Protein AF-T1BJZ2-F1 (afdb_monomer_lite)

Organism: NCBI:txid410659

Radius of gyration: 17.21 Å; chains: 1; bounding box: 63×29×32 Å

pLDDT: mean 75.19, std 16.88, range [28.36, 93.81]

Secondary structure (DSSP, 8-state):
-------EEEETTEEEE--TTT--SHHHHHHHHHH--TT-PPPTTTHHHHHHHHHHHTTGGGS-HHHHHHHHHHHHHHH---HHHHHHHHHHHHHHS------PPPTTPPP-----

Structure (mmCIF, N/CA/C/O backbone):
data_AF-T1BJZ2-F1
#
_entry.id   AF-T1BJZ2-F1
#
loop_
_atom_site.group_PDB
_atom_site.id
_atom_site.type_symbol
_atom_site.label_atom_id
_atom_site.label_alt_id
_atom_site.label_comp_id
_atom_site.label_asym_id
_atom_site.label_entity_id
_atom_site.label_seq_id
_atom_site.pdbx_PDB_ins_code
_atom_site.Cartn_x
_atom_site.Cartn_y
_atom_site.Cartn_z
_atom_site.occupancy
_atom_site.B_iso_or_equiv
_atom_site.auth_seq_id
_atom_site.auth_comp_id
_atom_site.auth_asym_id
_atom_site.auth_atom_id
_atom_site.pdbx_PDB_model_num
ATOM 1 N N . MET A 1 1 ? 3.537 8.239 -20.718 1.00 28.36 1 MET A N 1
ATOM 2 C CA . MET A 1 1 ? 3.201 7.006 -21.461 1.00 28.36 1 MET A CA 1
ATOM 3 C C . MET A 1 1 ? 2.140 6.267 -20.669 1.00 28.36 1 MET A C 1
ATOM 5 O O . MET A 1 1 ? 2.395 5.902 -19.531 1.00 28.36 1 MET A O 1
ATOM 9 N N . SER A 1 2 ? 0.929 6.187 -21.218 1.00 32.25 2 SER A N 1
ATOM 10 C CA . SER A 1 2 ? -0.238 5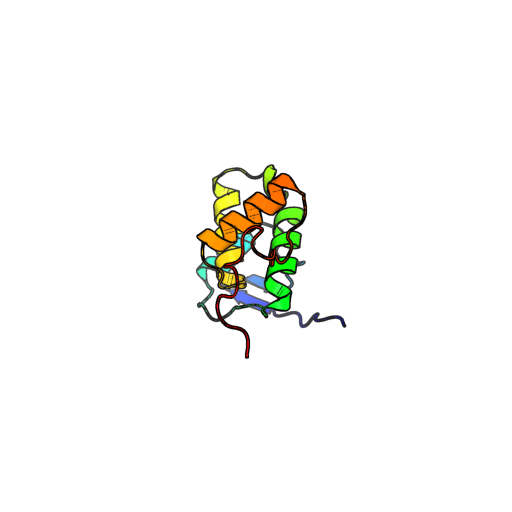.583 -20.569 1.00 32.25 2 SER A CA 1
ATOM 11 C C . SER A 1 2 ? -0.181 4.067 -20.759 1.00 32.25 2 SER A C 1
ATOM 13 O O . SER A 1 2 ? -0.269 3.599 -21.890 1.00 32.25 2 SER A O 1
ATOM 15 N N . LEU A 1 3 ? 0.005 3.304 -19.682 1.00 38.56 3 LEU A N 1
ATOM 16 C CA . LEU A 1 3 ? -0.078 1.840 -19.693 1.00 38.56 3 LEU A CA 1
ATOM 17 C C . LEU A 1 3 ? -1.486 1.412 -19.249 1.00 38.56 3 LEU A C 1
ATOM 19 O O . LEU A 1 3 ? -1.647 0.771 -18.218 1.00 38.56 3 LEU A O 1
ATOM 23 N N . ASN A 1 4 ? -2.516 1.780 -20.015 1.00 37.94 4 ASN A N 1
ATOM 24 C CA . ASN A 1 4 ? -3.872 1.253 -19.825 1.00 37.94 4 ASN A CA 1
ATOM 25 C C . ASN A 1 4 ? -4.107 0.097 -20.803 1.00 37.94 4 ASN A C 1
ATOM 27 O O . ASN A 1 4 ? -4.822 0.227 -21.792 1.00 37.94 4 ASN A O 1
ATOM 31 N N . GLY A 1 5 ? -3.463 -1.037 -20.534 1.00 40.00 5 GLY A N 1
ATOM 32 C CA . GLY A 1 5 ? -3.924 -2.323 -21.043 1.00 40.00 5 GLY A CA 1
ATOM 33 C C . GLY A 1 5 ? -4.917 -2.887 -20.038 1.00 40.00 5 GLY A C 1
ATOM 34 O O . GLY A 1 5 ? -4.496 -3.521 -19.073 1.00 40.00 5 GLY A O 1
ATOM 35 N N . SER A 1 6 ? -6.209 -2.614 -20.223 1.00 46.97 6 SER A N 1
ATOM 36 C CA . SER A 1 6 ? -7.267 -3.137 -19.356 1.00 46.97 6 SER A CA 1
ATOM 37 C C . SER A 1 6 ? -7.273 -4.664 -19.425 1.00 46.97 6 SER A C 1
ATOM 39 O O . SER A 1 6 ? -7.714 -5.252 -20.410 1.00 46.97 6 SER A O 1
ATOM 41 N N . LYS A 1 7 ? -6.737 -5.319 -18.394 1.00 53.66 7 LYS A N 1
ATOM 42 C CA . LYS A 1 7 ? -6.818 -6.774 -18.232 1.00 53.66 7 LYS A CA 1
ATOM 43 C C . LYS A 1 7 ? -8.157 -7.096 -17.575 1.00 53.66 7 LYS A C 1
ATOM 45 O O . LYS A 1 7 ? -8.476 -6.517 -16.546 1.00 53.66 7 LYS A O 1
ATOM 50 N N . SER A 1 8 ? -8.958 -7.983 -18.145 1.00 49.16 8 SER A N 1
ATOM 51 C CA . SER A 1 8 ? -10.222 -8.442 -17.560 1.00 49.16 8 SER A CA 1
ATOM 52 C C . SER A 1 8 ? -10.149 -9.942 -17.278 1.00 49.16 8 SER A C 1
ATOM 54 O O . SER A 1 8 ? -9.606 -10.700 -18.078 1.00 49.16 8 SER A O 1
ATOM 56 N N . PHE A 1 9 ? -10.674 -10.365 -16.128 1.00 55.12 9 PHE A N 1
ATOM 57 C CA . PHE A 1 9 ? -10.772 -11.767 -15.718 1.00 55.12 9 PHE A CA 1
ATOM 58 C C . PHE A 1 9 ? -12.223 -12.127 -15.433 1.00 55.12 9 PHE A C 1
ATOM 60 O O . PHE A 1 9 ? -12.991 -11.295 -14.953 1.00 55.12 9 PHE A O 1
ATOM 67 N N . ILE A 1 10 ? -12.588 -13.370 -15.727 1.00 52.72 10 ILE A N 1
ATOM 68 C CA . ILE A 1 10 ? -13.921 -13.921 -15.486 1.00 52.72 10 ILE A CA 1
ATOM 69 C C . ILE A 1 10 ? -13.775 -14.989 -14.397 1.00 52.72 10 ILE A C 1
ATOM 71 O O . ILE A 1 10 ? -13.033 -15.949 -14.591 1.00 52.72 10 ILE A O 1
ATOM 75 N N . MET A 1 11 ? -14.453 -14.813 -13.262 1.00 51.44 11 MET A N 1
ATOM 76 C CA . MET A 1 11 ? -14.515 -15.778 -12.153 1.00 51.44 11 MET A CA 1
ATOM 77 C C . MET A 1 11 ? -15.985 -15.997 -11.779 1.00 51.44 11 MET A C 1
ATOM 79 O O . MET A 1 11 ? -16.675 -15.018 -11.514 1.00 51.44 11 MET A O 1
ATOM 83 N N . ASP A 1 12 ? -16.477 -17.242 -11.809 1.00 52.84 12 ASP A N 1
ATOM 84 C CA . ASP A 1 12 ? -17.857 -17.627 -11.435 1.00 52.84 12 ASP A CA 1
ATOM 85 C C . ASP A 1 12 ? -18.969 -16.707 -11.995 1.00 52.84 12 ASP A C 1
ATOM 87 O O . ASP A 1 12 ? -19.931 -16.354 -11.317 1.00 52.84 12 ASP A O 1
ATOM 91 N N . GLY A 1 13 ? -18.833 -16.282 -13.258 1.00 55.44 13 GLY A N 1
ATOM 92 C CA . GLY A 1 13 ? -19.801 -15.405 -13.935 1.00 55.44 13 GLY A CA 1
ATOM 93 C C . GLY A 1 13 ? -19.645 -13.903 -13.650 1.00 55.44 13 GLY A C 1
ATOM 94 O O . GLY A 1 13 ? -20.362 -13.099 -14.245 1.00 55.44 13 GLY A O 1
ATOM 95 N N . MET A 1 14 ? -18.686 -13.498 -12.811 1.00 51.56 14 MET A N 1
ATOM 96 C CA . MET A 1 14 ? -18.356 -12.099 -12.527 1.00 51.56 14 MET A CA 1
ATOM 97 C C . MET A 1 14 ? -17.115 -11.640 -13.308 1.00 51.56 14 MET A C 1
ATOM 99 O O . MET A 1 14 ? -16.053 -12.261 -13.259 1.00 51.56 14 MET A O 1
ATOM 103 N N . VAL A 1 15 ? -17.242 -10.518 -14.028 1.00 57.09 15 VAL A N 1
ATOM 104 C CA . VAL A 1 15 ? -16.142 -9.901 -14.790 1.00 57.09 15 VAL A CA 1
ATOM 105 C C . VAL A 1 15 ? -15.398 -8.896 -13.908 1.00 57.09 15 VAL A C 1
ATOM 107 O O . VAL A 1 15 ? -15.895 -7.802 -13.628 1.00 57.09 15 VAL A O 1
ATOM 110 N N . ILE A 1 16 ? -14.180 -9.241 -13.498 1.00 56.25 16 ILE A N 1
ATOM 111 C CA . ILE A 1 16 ? -13.278 -8.369 -12.747 1.00 56.25 16 ILE A CA 1
ATOM 112 C C . ILE A 1 16 ? -12.321 -7.699 -13.734 1.00 56.25 16 ILE A C 1
ATOM 114 O O . ILE A 1 16 ? -11.454 -8.335 -14.328 1.00 56.25 16 ILE A O 1
ATOM 118 N N . ASN A 1 17 ? -12.457 -6.385 -13.906 1.00 54.22 17 ASN A N 1
ATOM 119 C CA . ASN A 1 17 ? -11.490 -5.595 -14.664 1.00 54.22 17 ASN A CA 1
ATOM 120 C C . ASN A 1 17 ? -10.301 -5.253 -13.751 1.00 54.22 17 ASN A C 1
ATOM 122 O O . ASN A 1 17 ? -10.447 -4.463 -12.821 1.00 54.22 17 ASN A O 1
ATOM 126 N N . MET A 1 18 ? -9.129 -5.813 -14.047 1.00 58.66 18 MET A N 1
ATOM 127 C CA . MET A 1 18 ? -7.804 -5.522 -13.474 1.00 58.66 18 MET A CA 1
ATOM 128 C C . MET A 1 18 ? -7.261 -4.167 -13.967 1.00 58.66 18 MET A C 1
ATOM 130 O O . MET A 1 18 ? -6.071 -3.993 -14.217 1.00 58.66 18 MET A O 1
ATOM 134 N N . ASP A 1 19 ? -8.139 -3.174 -14.082 1.00 56.62 19 ASP A N 1
ATOM 135 C CA . ASP A 1 19 ? -7.719 -1.799 -13.887 1.00 56.62 19 ASP A CA 1
ATOM 136 C C . ASP A 1 19 ? -7.706 -1.604 -12.370 1.00 56.62 19 ASP A C 1
ATOM 138 O O . ASP A 1 19 ? -8.748 -1.706 -11.719 1.00 56.62 19 ASP A O 1
ATOM 142 N N . ASP A 1 20 ? -6.562 -1.266 -11.776 1.00 51.34 20 ASP A N 1
ATOM 143 C CA . ASP A 1 20 ? -6.506 -0.906 -10.349 1.00 51.34 20 ASP A CA 1
ATOM 144 C C . ASP A 1 20 ? -7.388 0.324 -10.026 1.00 51.34 20 ASP A C 1
ATOM 146 O O . ASP A 1 20 ? -7.657 0.632 -8.870 1.00 51.34 20 ASP A O 1
ATOM 150 N N . ALA A 1 21 ? -7.907 1.001 -11.061 1.00 48.25 21 ALA A N 1
ATOM 151 C CA . ALA A 1 21 ? -8.946 2.027 -11.012 1.00 48.25 21 ALA A CA 1
ATOM 152 C C . ALA A 1 21 ? -10.389 1.481 -10.870 1.00 48.25 21 ALA A C 1
ATOM 154 O O . ALA A 1 21 ? -11.311 2.253 -10.592 1.00 48.25 21 ALA A O 1
ATOM 155 N N . ARG A 1 22 ? -10.637 0.169 -11.009 1.00 50.91 22 ARG A N 1
ATOM 156 C CA . ARG A 1 22 ? -11.986 -0.440 -11.017 1.00 50.91 22 ARG A CA 1
ATOM 157 C C . ARG A 1 22 ? -12.273 -1.440 -9.893 1.00 50.91 22 ARG A C 1
ATOM 159 O O . ARG A 1 22 ? -13.451 -1.617 -9.601 1.00 50.91 22 ARG A O 1
ATOM 166 N N . LEU A 1 23 ? -11.264 -1.968 -9.188 1.00 62.47 23 LEU A N 1
ATOM 167 C CA . LEU A 1 23 ? -11.465 -2.672 -7.907 1.00 62.47 23 LEU A CA 1
ATOM 168 C C . LEU A 1 23 ? -11.950 -1.668 -6.848 1.00 62.47 23 LEU A C 1
ATOM 170 O O . LEU A 1 23 ? -11.158 -0.932 -6.267 1.00 62.47 23 LEU A O 1
ATOM 174 N N . LYS A 1 24 ? -13.268 -1.537 -6.687 1.00 64.12 24 LYS A N 1
ATOM 175 C CA . LYS A 1 24 ? -13.906 -0.479 -5.882 1.00 64.12 24 LYS A CA 1
ATOM 176 C C . LYS A 1 24 ? -14.192 -0.914 -4.450 1.00 64.12 24 LYS A C 1
ATOM 178 O O . LYS A 1 24 ? -14.364 -0.051 -3.593 1.00 64.12 24 LYS A O 1
ATOM 183 N N . THR A 1 25 ? -14.266 -2.216 -4.186 1.00 73.06 25 THR A N 1
ATOM 184 C CA . THR A 1 25 ? -14.721 -2.742 -2.895 1.00 73.06 25 THR A CA 1
ATOM 185 C C . THR A 1 25 ? -13.789 -3.826 -2.365 1.00 73.06 25 THR A C 1
ATOM 187 O O . THR A 1 25 ? -13.125 -4.529 -3.125 1.00 73.06 25 THR A O 1
ATOM 190 N N . LEU A 1 26 ? -13.745 -3.968 -1.037 1.00 77.00 26 LEU A N 1
ATOM 191 C CA . LEU A 1 26 ? -12.973 -5.025 -0.378 1.00 77.00 26 LEU A CA 1
ATOM 192 C C . LEU A 1 26 ? -13.437 -6.421 -0.818 1.00 77.00 26 LEU A C 1
ATOM 194 O O . LEU A 1 26 ? -12.604 -7.294 -1.013 1.00 77.00 26 LEU A O 1
ATOM 198 N N . THR A 1 27 ? -14.738 -6.603 -1.049 1.00 77.62 27 THR A N 1
ATOM 199 C CA . THR A 1 27 ? -15.323 -7.863 -1.531 1.00 77.62 27 THR A CA 1
ATOM 200 C C . THR A 1 27 ? -14.752 -8.282 -2.886 1.00 77.62 27 THR A C 1
ATOM 202 O O . THR A 1 27 ? -14.327 -9.420 -3.036 1.00 77.62 27 THR A O 1
ATOM 205 N N . GLN A 1 28 ? -14.630 -7.345 -3.836 1.00 74.94 28 GLN A N 1
ATOM 206 C CA . GLN A 1 28 ? -14.029 -7.624 -5.149 1.00 74.94 28 GLN A CA 1
ATOM 207 C C . GLN A 1 28 ? -12.560 -8.044 -5.033 1.00 74.94 28 GLN A C 1
ATOM 209 O O . GLN A 1 28 ? -12.087 -8.887 -5.791 1.00 74.94 28 GLN A O 1
ATOM 214 N N . ILE A 1 29 ? -11.830 -7.460 -4.078 1.00 76.88 29 ILE A N 1
ATOM 215 C CA . ILE A 1 29 ? -10.443 -7.838 -3.801 1.00 76.88 29 ILE A CA 1
ATOM 216 C C . ILE A 1 29 ? -10.371 -9.245 -3.198 1.00 76.88 29 ILE A C 1
ATOM 218 O O . ILE A 1 29 ? -9.495 -10.023 -3.567 1.00 76.88 29 ILE A O 1
ATOM 222 N N . GLU A 1 30 ? -11.268 -9.585 -2.274 1.00 79.38 30 GLU A N 1
ATOM 223 C CA . GLU A 1 30 ? -11.315 -10.918 -1.667 1.00 79.38 30 GLU A CA 1
ATOM 224 C C . GLU A 1 30 ? -11.649 -12.010 -2.688 1.00 79.38 30 GLU A C 1
ATOM 226 O O . GLU A 1 30 ? -11.015 -13.061 -2.675 1.00 79.38 30 GLU A O 1
ATOM 231 N N . GLU A 1 31 ? -12.611 -11.766 -3.577 1.00 75.31 31 GLU A N 1
ATOM 232 C CA . GLU A 1 31 ? -12.976 -12.686 -4.662 1.00 75.31 31 GLU A CA 1
ATOM 233 C C . GLU A 1 31 ? -11.825 -12.868 -5.647 1.00 75.31 31 GLU A C 1
ATOM 235 O O . GLU A 1 31 ? -11.452 -14.000 -5.950 1.00 75.31 31 GLU A O 1
ATOM 240 N N . PHE A 1 32 ? -11.178 -11.769 -6.047 1.00 72.75 32 PHE A N 1
ATOM 241 C CA . PHE A 1 32 ? -9.962 -11.826 -6.852 1.00 72.75 32 PHE A CA 1
ATOM 242 C C . PHE A 1 32 ? -8.893 -12.698 -6.181 1.00 72.75 32 PHE A C 1
ATOM 244 O O . PHE A 1 32 ? -8.380 -13.632 -6.792 1.00 72.75 32 PHE A O 1
ATOM 251 N N . LEU A 1 33 ? -8.595 -12.464 -4.901 1.00 75.12 33 LEU A N 1
ATOM 252 C CA . LEU A 1 33 ? -7.590 -13.234 -4.162 1.00 75.12 33 LEU A CA 1
ATOM 253 C C . LEU A 1 33 ? -7.914 -14.732 -4.045 1.00 75.12 33 LEU A C 1
ATOM 255 O O . LEU A 1 33 ? -6.993 -15.517 -3.841 1.00 75.12 33 LEU A O 1
ATOM 259 N N . LYS A 1 34 ? -9.185 -15.141 -4.156 1.00 74.88 34 LYS A N 1
ATOM 260 C CA . LYS A 1 34 ? -9.578 -16.559 -4.118 1.00 74.88 34 LYS A CA 1
ATOM 261 C C . LYS A 1 34 ? -9.294 -17.296 -5.425 1.00 74.88 34 LYS A C 1
ATOM 263 O O . LYS A 1 34 ? -9.020 -18.488 -5.372 1.00 74.88 34 LYS A O 1
ATOM 268 N N . GLY A 1 35 ? -9.368 -16.615 -6.568 1.00 66.06 35 GLY A N 1
ATOM 269 C CA . GLY A 1 35 ? -9.186 -17.243 -7.882 1.00 66.06 35 GLY A CA 1
ATOM 270 C C . GLY A 1 35 ? -7.831 -16.977 -8.547 1.00 66.06 35 GLY A C 1
ATOM 271 O O . GLY A 1 35 ? -7.640 -17.351 -9.701 1.00 66.06 35 GLY A O 1
ATOM 272 N N . THR A 1 36 ? -6.908 -16.289 -7.873 1.00 61.94 36 THR A N 1
ATOM 273 C CA . THR A 1 36 ? -5.662 -15.803 -8.483 1.00 61.94 36 THR A CA 1
ATOM 274 C C . THR A 1 36 ? -4.478 -16.716 -8.159 1.00 61.94 36 THR A C 1
ATOM 276 O O . THR A 1 36 ? -4.083 -16.826 -7.001 1.00 61.94 36 THR A O 1
ATOM 279 N N . ASP A 1 37 ? -3.886 -17.317 -9.195 1.00 55.38 37 ASP A N 1
ATOM 280 C CA . ASP A 1 37 ? -2.585 -18.001 -9.145 1.00 55.38 37 ASP A CA 1
ATOM 281 C C . ASP A 1 37 ? -1.430 -16.970 -9.185 1.00 55.38 37 ASP A C 1
ATOM 283 O O . ASP A 1 37 ? -1.600 -15.870 -9.711 1.00 55.38 37 ASP A O 1
ATOM 287 N N . GLU A 1 38 ? -0.254 -17.279 -8.631 1.00 55.41 38 GLU A N 1
ATOM 288 C CA . GLU A 1 38 ? 0.834 -16.333 -8.269 1.00 55.41 38 GLU A CA 1
ATOM 289 C C . GLU A 1 38 ? 1.480 -15.518 -9.429 1.00 55.41 38 GLU A C 1
ATOM 291 O O . GLU A 1 38 ? 2.463 -14.792 -9.226 1.00 55.41 38 GLU A O 1
ATOM 296 N N . LEU A 1 39 ? 0.948 -15.598 -10.654 1.00 56.12 39 LEU A N 1
ATOM 297 C CA . LEU A 1 39 ? 1.501 -15.002 -11.877 1.00 56.12 39 LEU A CA 1
ATOM 298 C C . LEU A 1 39 ? 1.254 -13.491 -12.059 1.00 56.12 39 LEU A C 1
ATOM 300 O O . LEU A 1 39 ? 1.835 -12.882 -12.962 1.00 56.12 39 LEU A O 1
ATOM 304 N N . PHE A 1 40 ? 0.443 -12.838 -11.226 1.00 62.81 40 PHE A N 1
ATOM 305 C CA . PHE A 1 40 ? 0.063 -11.431 -11.430 1.00 62.81 40 PHE A CA 1
ATOM 306 C C . PHE A 1 40 ? 0.996 -10.459 -10.714 1.00 62.81 40 PHE A C 1
ATOM 308 O O . PHE A 1 40 ? 0.603 -9.771 -9.780 1.00 62.81 40 PHE A O 1
ATOM 315 N N . ARG A 1 41 ? 2.250 -10.375 -11.167 1.00 77.75 41 ARG A N 1
ATOM 316 C CA . ARG A 1 41 ? 3.217 -9.405 -10.631 1.00 77.75 41 ARG A CA 1
ATOM 317 C C . ARG A 1 41 ? 3.321 -8.181 -11.531 1.00 77.75 41 ARG A C 1
ATOM 319 O O . ARG A 1 41 ? 3.666 -8.292 -12.706 1.00 77.75 41 ARG A O 1
ATOM 326 N N . VAL A 1 42 ? 3.073 -6.999 -10.972 1.00 81.56 42 VAL A N 1
ATOM 327 C CA . VAL A 1 42 ? 3.340 -5.732 -11.663 1.00 81.56 42 VAL A CA 1
ATOM 328 C C . VAL A 1 42 ? 4.846 -5.515 -11.842 1.00 81.56 42 VAL A C 1
ATOM 330 O O . VAL A 1 42 ? 5.672 -6.034 -11.075 1.00 81.56 42 VAL A O 1
ATOM 333 N N . SER A 1 43 ? 5.216 -4.729 -12.856 1.00 82.56 43 SER A N 1
ATOM 334 C CA . SER A 1 43 ? 6.610 -4.351 -13.102 1.00 82.56 43 SER A CA 1
ATOM 335 C C . SER A 1 43 ? 7.201 -3.620 -11.890 1.00 82.56 43 SER A C 1
ATOM 337 O O . SER A 1 43 ? 6.486 -3.035 -11.075 1.00 82.56 43 SER A O 1
ATOM 339 N N . ARG A 1 44 ? 8.532 -3.643 -11.746 1.00 82.94 44 ARG A N 1
ATOM 340 C CA . ARG A 1 44 ? 9.220 -3.053 -10.584 1.00 82.94 44 ARG A CA 1
ATOM 341 C C . ARG A 1 44 ? 8.911 -1.563 -10.400 1.00 82.94 44 ARG A C 1
ATOM 343 O O . ARG A 1 44 ? 8.780 -1.117 -9.263 1.00 82.94 44 ARG A O 1
ATOM 350 N N . GLU A 1 45 ? 8.793 -0.833 -11.502 1.00 81.94 45 GLU A N 1
ATOM 351 C CA . GLU A 1 45 ? 8.470 0.599 -11.547 1.00 81.94 45 GLU A CA 1
ATOM 352 C C . GLU A 1 45 ? 7.058 0.886 -11.028 1.00 81.94 45 GLU A C 1
ATOM 354 O O . GLU A 1 45 ? 6.827 1.905 -10.381 1.00 81.94 45 GLU A O 1
ATOM 359 N N . GLU A 1 46 ? 6.139 -0.057 -11.233 1.00 84.06 46 GLU A N 1
ATOM 360 C CA . GLU A 1 46 ? 4.7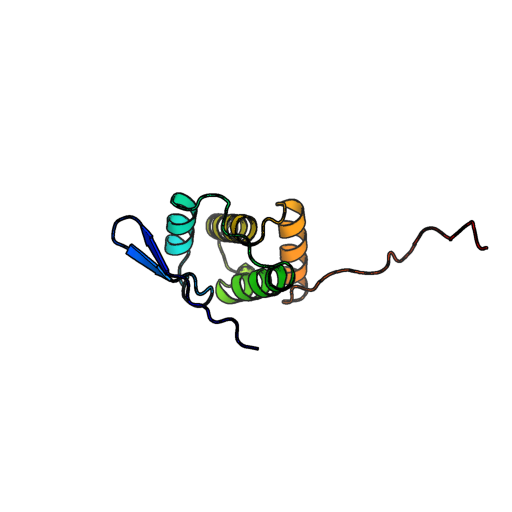21 0.098 -10.927 1.00 84.06 46 GLU A CA 1
ATOM 361 C C . GLU A 1 46 ? 4.364 -0.317 -9.492 1.00 84.06 46 GLU A C 1
ATOM 363 O O . GLU A 1 46 ? 3.308 0.051 -8.977 1.00 84.06 46 GLU A O 1
ATOM 368 N N . ARG A 1 47 ? 5.257 -1.029 -8.789 1.00 88.12 47 ARG A N 1
ATOM 369 C CA . ARG A 1 47 ? 4.995 -1.539 -7.429 1.00 88.12 47 ARG A CA 1
ATOM 370 C C . ARG A 1 47 ? 4.614 -0.442 -6.441 1.00 88.12 47 ARG A C 1
ATOM 372 O O . ARG A 1 47 ? 3.657 -0.602 -5.694 1.00 88.12 47 ARG A O 1
ATOM 379 N N . TYR A 1 48 ? 5.360 0.658 -6.394 1.00 89.62 48 TYR A N 1
ATOM 380 C CA . TYR A 1 48 ? 5.106 1.714 -5.406 1.00 89.62 48 TYR A CA 1
ATOM 381 C C . TYR A 1 48 ? 3.965 2.652 -5.791 1.00 89.62 48 TYR A C 1
ATOM 383 O O . TYR A 1 48 ? 3.160 2.946 -4.906 1.00 89.62 48 TYR A O 1
ATOM 391 N N . PRO A 1 49 ? 3.825 3.068 -7.067 1.00 88.50 49 PRO A N 1
ATOM 392 C CA . PRO A 1 49 ? 2.610 3.729 -7.531 1.00 88.50 49 PRO A CA 1
ATOM 393 C C . PRO A 1 49 ? 1.344 2.927 -7.206 1.00 88.50 49 PRO A C 1
ATOM 395 O O . PRO A 1 49 ? 0.390 3.504 -6.685 1.00 88.50 49 PRO A O 1
ATOM 398 N N . LEU A 1 50 ? 1.364 1.603 -7.422 1.00 88.50 50 LEU A N 1
ATOM 399 C CA . LEU A 1 50 ? 0.269 0.695 -7.071 1.00 88.50 50 LEU A CA 1
ATOM 400 C C . LEU A 1 50 ? -0.055 0.732 -5.570 1.00 88.50 50 LEU A C 1
ATOM 402 O O . LEU A 1 50 ? -1.211 0.919 -5.189 1.00 88.50 50 LEU A O 1
ATOM 406 N N . VAL A 1 51 ? 0.961 0.594 -4.711 1.00 90.62 51 VAL A N 1
ATOM 407 C CA . VAL A 1 51 ? 0.775 0.648 -3.252 1.00 90.62 51 VAL A CA 1
ATOM 408 C C . VAL A 1 51 ? 0.182 1.994 -2.840 1.00 90.62 51 VAL A C 1
ATOM 410 O O . VAL A 1 51 ? -0.824 2.023 -2.137 1.00 90.62 51 VAL A O 1
ATOM 413 N N . GLN A 1 52 ? 0.743 3.112 -3.309 1.00 91.69 52 GLN A N 1
ATOM 414 C CA . GLN A 1 52 ? 0.256 4.440 -2.939 1.00 91.69 52 GLN A CA 1
ATOM 415 C C . GLN A 1 52 ? -1.201 4.648 -3.348 1.00 91.69 52 GLN A C 1
ATOM 417 O O . GLN A 1 52 ? -2.026 4.993 -2.503 1.00 91.69 52 GLN A O 1
ATOM 422 N N . AR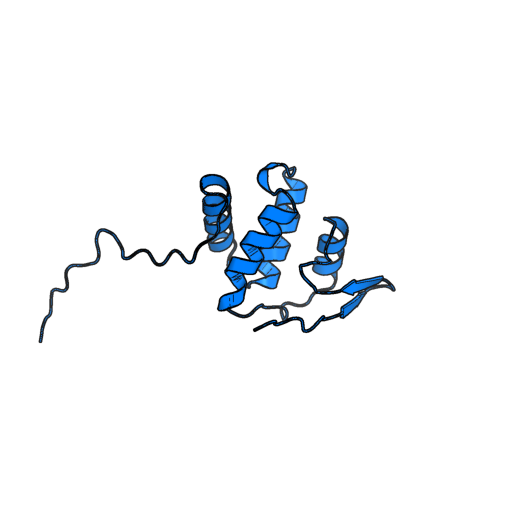G A 1 53 ? -1.536 4.416 -4.624 1.00 89.81 53 ARG A N 1
ATOM 423 C CA . ARG A 1 53 ? -2.898 4.661 -5.115 1.00 89.81 53 ARG A CA 1
ATOM 424 C C . ARG A 1 53 ? -3.920 3.761 -4.429 1.00 89.81 53 ARG A C 1
ATOM 426 O O . ARG A 1 53 ? -4.996 4.244 -4.096 1.00 89.81 53 ARG A O 1
ATOM 433 N N . THR A 1 54 ? -3.571 2.505 -4.140 1.00 90.38 54 THR A N 1
ATOM 434 C CA . THR A 1 54 ? -4.453 1.575 -3.420 1.00 90.38 54 THR A CA 1
ATOM 435 C C . THR A 1 54 ? -4.707 2.061 -1.993 1.00 90.38 54 THR A C 1
ATOM 437 O O . THR A 1 54 ? -5.859 2.173 -1.572 1.00 90.38 54 THR A O 1
ATOM 440 N N . LEU A 1 55 ? -3.652 2.406 -1.246 1.00 92.38 55 LEU A N 1
ATOM 441 C CA . LEU A 1 55 ? -3.789 2.866 0.139 1.00 92.38 55 LEU A CA 1
ATOM 442 C C . LEU A 1 55 ? -4.595 4.170 0.236 1.00 92.38 55 LEU A C 1
ATOM 444 O O . LEU A 1 55 ? -5.465 4.284 1.102 1.00 92.38 55 LEU A O 1
ATOM 448 N N . THR A 1 56 ? -4.355 5.122 -0.673 1.00 91.00 56 THR A N 1
ATOM 449 C CA . THR A 1 56 ? -5.126 6.370 -0.761 1.00 91.00 56 THR A CA 1
ATOM 450 C C . THR A 1 56 ? -6.586 6.095 -1.101 1.00 91.00 56 THR A C 1
ATOM 452 O O . THR A 1 56 ? -7.480 6.591 -0.419 1.00 91.00 56 THR A O 1
ATOM 455 N N . ARG A 1 57 ? -6.841 5.278 -2.128 1.00 87.88 57 ARG A N 1
ATOM 456 C CA . ARG A 1 57 ? -8.188 4.999 -2.632 1.00 87.88 57 ARG A CA 1
ATOM 457 C C . ARG A 1 57 ? -9.086 4.353 -1.587 1.00 87.88 57 ARG A C 1
ATOM 459 O O . ARG A 1 57 ? -10.233 4.759 -1.436 1.00 87.88 57 ARG A O 1
ATOM 466 N N . PHE A 1 58 ? -8.568 3.359 -0.873 1.00 87.88 58 PHE A N 1
ATOM 467 C CA . PHE A 1 58 ? -9.329 2.655 0.158 1.00 87.88 58 PHE A CA 1
ATOM 468 C C . PHE A 1 58 ? -9.320 3.375 1.509 1.00 87.88 58 PHE A C 1
ATOM 470 O O . PHE A 1 58 ? -9.895 2.864 2.468 1.00 87.88 58 PHE A O 1
ATOM 477 N N . GLY A 1 59 ? -8.670 4.543 1.603 1.00 89.88 59 GLY A N 1
ATOM 478 C CA . GLY A 1 59 ? -8.542 5.285 2.851 1.00 89.88 59 GLY A CA 1
ATOM 479 C C . GLY A 1 59 ? -7.972 4.400 3.954 1.00 89.88 59 GLY A C 1
ATOM 480 O O . GLY A 1 59 ? -8.585 4.285 5.013 1.00 89.88 59 GLY A O 1
ATOM 481 N N . TYR A 1 60 ? -6.842 3.737 3.681 1.00 91.88 60 TYR A N 1
ATOM 482 C CA . TYR A 1 60 ? -6.320 2.628 4.486 1.00 91.88 60 TYR A CA 1
ATOM 483 C C . TYR A 1 60 ? -6.285 2.917 5.993 1.00 91.88 60 TYR A C 1
ATOM 485 O O . TYR A 1 60 ? -6.603 2.039 6.793 1.00 91.88 60 TYR A O 1
ATOM 493 N N . ASP A 1 61 ? -5.976 4.148 6.400 1.00 90.06 61 ASP A N 1
ATOM 494 C CA . ASP A 1 61 ? -5.954 4.542 7.812 1.00 90.06 61 ASP A CA 1
ATOM 495 C C . ASP A 1 61 ? -7.301 4.373 8.517 1.00 90.06 61 ASP A C 1
ATOM 497 O O . ASP A 1 61 ? -7.333 3.929 9.668 1.00 90.06 61 ASP A O 1
ATOM 501 N N . LYS A 1 62 ? -8.398 4.625 7.795 1.00 91.69 62 LYS A N 1
ATOM 502 C CA . LYS A 1 62 ? -9.785 4.532 8.270 1.00 91.69 62 LYS A CA 1
ATOM 503 C C . LYS A 1 62 ? -10.346 3.107 8.224 1.00 91.69 62 LYS A C 1
ATOM 505 O O . LYS A 1 62 ? -11.426 2.866 8.756 1.00 91.69 62 LYS A O 1
ATOM 510 N N . LEU A 1 63 ? -9.644 2.153 7.606 1.00 90.94 63 LEU A N 1
ATOM 511 C CA . LEU A 1 63 ? -10.112 0.771 7.522 1.00 90.94 63 LEU A CA 1
ATOM 512 C C . LEU A 1 63 ? -10.017 0.046 8.870 1.00 90.94 63 LEU A C 1
ATOM 514 O O . LEU A 1 63 ? -9.025 0.140 9.601 1.00 90.94 63 LEU A O 1
ATOM 518 N N . ALA A 1 64 ? -11.021 -0.787 9.145 1.00 92.69 64 ALA A N 1
ATOM 519 C CA . ALA A 1 64 ? -10.964 -1.767 10.222 1.00 92.69 64 ALA A CA 1
ATOM 520 C C . ALA A 1 64 ? -9.858 -2.809 9.971 1.00 92.69 64 ALA A C 1
ATOM 522 O O . ALA A 1 64 ? -9.442 -3.052 8.835 1.00 92.69 64 ALA A O 1
ATOM 523 N N . ARG A 1 65 ? -9.414 -3.492 11.035 1.00 91.12 65 ARG A N 1
ATOM 524 C CA . ARG A 1 65 ? -8.316 -4.478 10.984 1.00 91.12 65 ARG A CA 1
ATOM 525 C C . ARG A 1 65 ? -8.510 -5.554 9.908 1.00 91.12 65 ARG A C 1
ATOM 527 O O . ARG A 1 65 ? -7.543 -5.913 9.243 1.00 91.12 65 ARG A O 1
ATOM 534 N N . LYS A 1 66 ? -9.746 -6.036 9.717 1.00 89.38 66 LYS A N 1
ATOM 535 C CA . LYS A 1 66 ? -10.080 -7.008 8.661 1.00 89.38 66 LYS A CA 1
ATOM 536 C C . LYS A 1 66 ? -9.819 -6.431 7.265 1.00 89.38 66 LYS A C 1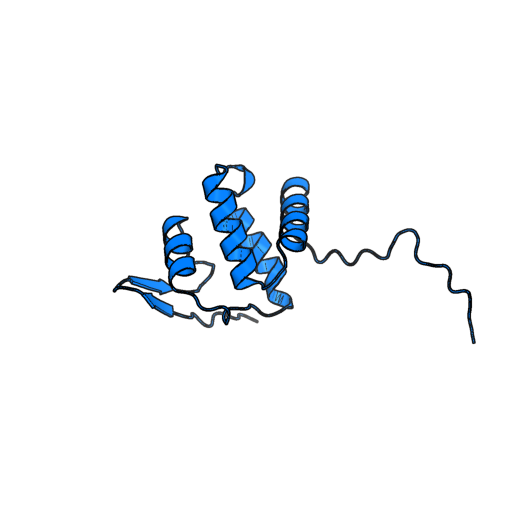
ATOM 538 O O . LYS A 1 66 ? -9.057 -7.020 6.509 1.00 89.38 66 LYS A O 1
ATOM 543 N N . GLY A 1 67 ? -10.349 -5.240 6.973 1.00 88.19 67 GLY A N 1
ATOM 544 C CA . GLY A 1 67 ? -10.142 -4.562 5.688 1.00 88.19 67 GLY A CA 1
ATOM 545 C C . GLY A 1 67 ? -8.672 -4.252 5.405 1.00 88.19 67 GLY A C 1
ATOM 546 O O . GLY A 1 67 ? -8.200 -4.468 4.294 1.00 88.19 67 GLY A O 1
ATOM 547 N N . LYS A 1 68 ? -7.906 -3.850 6.428 1.00 92.50 68 LYS A N 1
ATOM 548 C CA . LYS A 1 68 ? -6.450 -3.670 6.304 1.00 92.50 68 LYS A CA 1
ATOM 549 C C . LYS A 1 68 ? -5.753 -4.957 5.850 1.00 92.50 68 LYS A C 1
ATOM 551 O O . LYS A 1 68 ? -4.907 -4.910 4.964 1.00 92.50 68 LYS A O 1
ATOM 556 N N . GLY A 1 69 ? -6.136 -6.106 6.411 1.00 91.81 69 GLY A N 1
ATOM 557 C CA . GLY A 1 69 ? -5.593 -7.410 6.021 1.00 91.81 69 GLY A CA 1
ATOM 558 C C . GLY A 1 69 ? -5.864 -7.773 4.559 1.00 91.81 69 GLY A C 1
ATOM 559 O O . GLY A 1 69 ? -4.963 -8.259 3.883 1.00 91.81 69 GLY A O 1
ATOM 560 N N . VAL A 1 70 ? -7.068 -7.487 4.060 1.00 91.19 70 VAL A N 1
ATOM 561 C CA . VAL A 1 70 ? -7.449 -7.717 2.653 1.00 91.19 70 VAL A CA 1
ATOM 562 C C . VAL A 1 70 ? -6.570 -6.898 1.709 1.00 91.19 70 VAL A C 1
ATOM 564 O O . VAL A 1 70 ? -5.982 -7.446 0.778 1.00 91.19 70 VAL A O 1
ATOM 567 N N . ILE A 1 71 ? -6.406 -5.603 1.998 1.00 90.94 71 ILE A N 1
ATOM 568 C CA . ILE A 1 71 ? -5.567 -4.708 1.190 1.00 90.94 71 ILE A CA 1
ATOM 569 C C . ILE A 1 71 ? -4.098 -5.148 1.199 1.00 90.94 71 ILE A C 1
ATOM 571 O O . ILE A 1 71 ? -3.450 -5.129 0.156 1.00 90.94 71 ILE A O 1
ATOM 575 N N . LEU A 1 72 ? -3.568 -5.580 2.347 1.00 92.31 72 LEU A N 1
ATOM 576 C CA . LEU A 1 72 ? -2.189 -6.069 2.429 1.00 92.31 72 LEU A CA 1
ATOM 577 C C . LEU A 1 72 ? -1.968 -7.308 1.559 1.00 92.31 72 LEU A C 1
ATOM 579 O O . LEU A 1 72 ? -1.014 -7.333 0.789 1.00 92.31 72 LEU A O 1
ATOM 583 N N . ARG A 1 73 ? -2.863 -8.301 1.631 1.00 89.69 73 ARG A N 1
ATOM 584 C CA . ARG A 1 73 ? -2.749 -9.532 0.829 1.00 89.69 73 ARG A CA 1
ATOM 585 C C . ARG A 1 73 ? -2.840 -9.245 -0.667 1.00 89.69 73 ARG A C 1
ATOM 587 O O . ARG A 1 73 ? -2.080 -9.815 -1.440 1.00 89.69 73 ARG A O 1
ATOM 594 N N . TYR A 1 74 ? -3.715 -8.322 -1.059 1.00 89.19 74 TYR A N 1
ATOM 595 C CA . TYR A 1 74 ? -3.806 -7.839 -2.436 1.00 89.19 74 TYR A CA 1
ATOM 596 C C . TYR A 1 74 ? -2.501 -7.218 -2.925 1.00 89.19 74 TYR A C 1
ATOM 598 O O . TYR A 1 74 ? -1.983 -7.597 -3.974 1.00 89.19 74 TYR A O 1
ATOM 606 N N . LEU A 1 75 ? -1.939 -6.294 -2.146 1.00 89.62 75 LEU A N 1
ATOM 607 C CA . LEU A 1 75 ? -0.701 -5.619 -2.513 1.00 89.62 75 LEU A CA 1
ATOM 608 C C . LEU A 1 75 ? 0.492 -6.579 -2.528 1.00 89.62 75 LEU A C 1
ATOM 610 O O . LEU A 1 75 ? 1.345 -6.464 -3.405 1.00 89.62 75 LEU A O 1
ATOM 614 N N . GLU A 1 76 ? 0.565 -7.530 -1.599 1.00 90.56 76 GLU A N 1
ATOM 615 C CA . GLU A 1 76 ? 1.588 -8.583 -1.588 1.00 90.56 76 GLU A CA 1
ATOM 616 C C . GLU A 1 76 ? 1.498 -9.454 -2.848 1.00 90.56 76 GLU A C 1
ATOM 618 O O . GLU A 1 76 ? 2.507 -9.618 -3.534 1.00 90.56 76 GLU A O 1
ATOM 623 N N . ALA A 1 77 ? 0.297 -9.917 -3.212 1.00 85.25 77 ALA A N 1
ATOM 624 C CA . ALA A 1 77 ? 0.072 -10.713 -4.419 1.00 85.25 77 ALA A CA 1
ATOM 625 C C . ALA A 1 77 ? 0.442 -9.940 -5.698 1.00 85.25 77 ALA A C 1
ATOM 627 O O . ALA A 1 77 ? 1.212 -10.433 -6.520 1.00 85.25 77 ALA A O 1
ATOM 628 N N . MET A 1 78 ? -0.029 -8.695 -5.829 1.00 84.44 78 MET A N 1
ATOM 629 C CA . MET A 1 78 ? 0.192 -7.885 -7.031 1.00 84.44 78 MET A CA 1
ATOM 630 C C . MET A 1 78 ? 1.636 -7.402 -7.190 1.00 84.44 78 MET A C 1
ATOM 632 O O . MET A 1 78 ? 2.124 -7.228 -8.305 1.00 84.44 78 MET A O 1
ATOM 636 N N . THR A 1 79 ? 2.340 -7.125 -6.091 1.00 86.38 79 THR A N 1
ATOM 637 C CA . THR A 1 79 ? 3.713 -6.592 -6.154 1.00 86.38 79 THR A CA 1
ATOM 638 C C . THR A 1 79 ? 4.786 -7.670 -6.041 1.00 86.38 79 THR A C 1
ATOM 640 O O . THR A 1 79 ? 5.929 -7.432 -6.447 1.00 86.38 79 THR A O 1
ATOM 643 N N . GLY A 1 80 ? 4.455 -8.831 -5.469 1.00 87.94 80 GLY A N 1
ATOM 644 C CA . GLY A 1 80 ? 5.419 -9.852 -5.063 1.00 87.94 80 GLY A CA 1
ATOM 645 C C . GLY A 1 80 ? 6.392 -9.381 -3.974 1.00 87.94 80 GLY A C 1
ATOM 646 O O . GLY A 1 80 ? 7.458 -9.973 -3.810 1.00 87.94 80 GLY A O 1
ATOM 647 N N . LEU A 1 81 ? 6.091 -8.278 -3.275 1.00 89.06 81 LEU A N 1
ATOM 648 C CA . LEU A 1 81 ? 6.895 -7.799 -2.151 1.00 89.06 81 LEU A CA 1
ATOM 649 C C . LEU A 1 81 ? 6.610 -8.645 -0.914 1.00 89.06 81 LEU A C 1
ATOM 651 O O . LEU A 1 81 ? 5.472 -9.033 -0.658 1.00 89.06 81 LEU A O 1
ATOM 655 N N . SER A 1 82 ? 7.640 -8.878 -0.101 1.00 88.31 82 SER A N 1
ATOM 656 C CA . SER A 1 82 ? 7.437 -9.598 1.153 1.00 88.31 82 SER A CA 1
ATOM 657 C C . SER A 1 82 ? 6.581 -8.778 2.120 1.00 88.31 82 SER A C 1
ATOM 659 O O . SER A 1 82 ? 6.603 -7.541 2.117 1.00 88.31 82 SER A O 1
ATOM 661 N N . ARG A 1 83 ? 5.905 -9.466 3.042 1.00 89.25 83 ARG A N 1
ATOM 662 C CA . ARG A 1 83 ? 5.109 -8.839 4.106 1.00 89.25 83 ARG A CA 1
ATOM 663 C C . ARG A 1 83 ? 5.870 -7.766 4.887 1.00 89.25 83 ARG A C 1
ATOM 665 O O . ARG A 1 83 ? 5.315 -6.726 5.246 1.00 89.25 83 ARG A O 1
ATOM 672 N N . GLN A 1 84 ? 7.160 -7.990 5.143 1.00 90.94 84 GLN A N 1
ATOM 673 C CA . GLN A 1 84 ? 8.005 -7.020 5.846 1.00 90.94 84 GLN A CA 1
ATOM 674 C C . GLN A 1 84 ? 8.243 -5.753 5.013 1.00 90.94 84 GLN A C 1
ATOM 676 O O . GLN A 1 84 ? 8.176 -4.648 5.552 1.00 90.94 84 GLN A O 1
ATOM 681 N N . GLN A 1 85 ? 8.492 -5.891 3.706 1.00 91.81 85 GLN A N 1
ATOM 682 C CA . GLN A 1 85 ? 8.629 -4.748 2.799 1.00 91.81 85 GLN A CA 1
ATOM 683 C C . GLN A 1 85 ? 7.317 -3.971 2.704 1.00 91.81 85 GLN A C 1
ATOM 685 O O . GLN A 1 85 ? 7.326 -2.750 2.851 1.00 91.81 85 GLN A O 1
ATOM 690 N N . MET A 1 86 ? 6.192 -4.675 2.556 1.00 93.81 86 MET A N 1
ATOM 691 C CA . MET A 1 86 ? 4.870 -4.054 2.511 1.00 93.81 86 MET A CA 1
ATOM 692 C C . MET A 1 86 ? 4.573 -3.268 3.791 1.00 93.81 86 MET A C 1
ATOM 694 O O . MET A 1 86 ? 4.171 -2.109 3.738 1.00 93.81 86 MET A O 1
ATOM 698 N N . THR A 1 87 ? 4.872 -3.856 4.953 1.00 92.94 87 THR A N 1
ATOM 699 C CA . THR A 1 87 ? 4.704 -3.194 6.256 1.00 92.94 87 THR A CA 1
ATOM 700 C C . THR A 1 87 ? 5.502 -1.891 6.334 1.00 92.94 87 THR A C 1
ATOM 702 O O . THR A 1 87 ? 4.981 -0.885 6.812 1.00 92.94 87 THR A O 1
ATOM 705 N N . ARG A 1 88 ? 6.744 -1.867 5.828 1.00 90.88 88 ARG A N 1
ATOM 706 C CA . ARG A 1 88 ? 7.564 -0.643 5.786 1.00 90.88 88 ARG A CA 1
ATOM 707 C C . ARG A 1 88 ? 6.949 0.433 4.889 1.00 90.88 88 ARG A C 1
ATOM 709 O O . ARG A 1 88 ? 6.920 1.594 5.290 1.00 90.88 88 ARG A O 1
ATOM 716 N N . LEU A 1 89 ? 6.443 0.063 3.710 1.00 93.00 89 LEU A N 1
ATOM 717 C CA . LEU A 1 89 ? 5.792 1.010 2.794 1.00 93.00 89 LEU A CA 1
ATOM 718 C C . LEU A 1 89 ? 4.499 1.574 3.387 1.00 93.00 89 LEU A C 1
ATOM 720 O O . LEU A 1 89 ? 4.264 2.775 3.304 1.00 93.00 89 LEU A O 1
ATOM 724 N N . VAL A 1 90 ? 3.697 0.734 4.045 1.00 92.69 90 VAL A N 1
ATOM 725 C CA . VAL A 1 90 ? 2.495 1.183 4.753 1.00 92.69 90 VAL A CA 1
ATOM 726 C C . VAL A 1 90 ? 2.870 2.147 5.870 1.00 92.69 90 VAL A C 1
ATOM 728 O O . VAL A 1 90 ? 2.321 3.236 5.929 1.00 92.69 90 VAL A O 1
ATOM 731 N N . GLN A 1 91 ? 3.854 1.823 6.710 1.00 92.19 91 GLN A N 1
ATOM 732 C CA . GLN A 1 91 ? 4.308 2.744 7.757 1.00 92.19 91 GLN A CA 1
ATOM 733 C C . GLN A 1 91 ? 4.806 4.080 7.195 1.00 92.19 91 GLN A C 1
ATOM 735 O O . GLN A 1 91 ? 4.583 5.119 7.812 1.00 92.19 91 GLN A O 1
ATOM 740 N N . GLN A 1 92 ? 5.484 4.070 6.044 1.00 92.75 92 GLN A N 1
ATOM 741 C CA . GLN A 1 92 ? 5.867 5.298 5.350 1.00 92.75 92 GLN A CA 1
ATOM 742 C C . GLN A 1 92 ? 4.621 6.087 4.937 1.00 92.75 92 GLN A C 1
ATOM 744 O O . GLN A 1 92 ? 4.509 7.255 5.298 1.00 92.75 92 GLN A O 1
ATOM 749 N N . PHE A 1 93 ? 3.662 5.437 4.272 1.00 93.38 93 PHE A N 1
ATOM 750 C CA . PHE A 1 93 ? 2.403 6.048 3.852 1.00 93.38 93 PHE A CA 1
ATOM 751 C C . PHE A 1 93 ? 1.628 6.663 5.021 1.00 93.38 93 PHE A C 1
ATOM 753 O O . PHE A 1 93 ? 1.220 7.812 4.933 1.00 93.38 93 PHE A O 1
ATOM 760 N N . GLN A 1 94 ? 1.487 5.958 6.143 1.00 90.00 94 GLN A N 1
ATOM 761 C CA . GLN A 1 94 ? 0.770 6.477 7.315 1.00 90.00 94 GLN A CA 1
ATOM 762 C C . GLN A 1 94 ? 1.445 7.711 7.931 1.00 90.00 94 GLN A C 1
ATOM 764 O O . GLN A 1 94 ? 0.784 8.534 8.555 1.00 90.00 94 GLN A O 1
ATOM 769 N N . LYS A 1 95 ? 2.769 7.846 7.773 1.00 90.94 95 LYS A N 1
ATOM 770 C CA . LYS A 1 95 ? 3.537 8.986 8.293 1.00 90.94 95 LYS A CA 1
ATOM 771 C C . LYS A 1 95 ? 3.546 10.184 7.348 1.00 90.94 95 LYS A C 1
ATOM 773 O O . LYS A 1 95 ? 3.577 11.314 7.817 1.00 90.94 95 LYS A O 1
ATOM 778 N N . THR A 1 96 ? 3.605 9.951 6.037 1.00 89.38 96 THR A N 1
ATOM 779 C CA . THR A 1 96 ? 3.882 11.004 5.041 1.00 89.38 96 THR A CA 1
ATOM 780 C C . THR A 1 96 ? 2.771 11.199 4.012 1.00 89.38 96 THR A C 1
ATOM 782 O O . THR A 1 96 ? 2.846 12.133 3.220 1.00 89.38 96 THR A O 1
ATOM 785 N N . GLY A 1 97 ? 1.786 10.302 3.957 1.00 88.56 97 GLY A N 1
ATOM 786 C CA . GLY A 1 97 ? 0.769 10.226 2.904 1.00 88.56 97 GLY A CA 1
ATOM 787 C C . GLY A 1 97 ? 1.295 9.755 1.541 1.00 88.56 97 GLY A C 1
ATOM 788 O O . GLY A 1 97 ? 0.536 9.717 0.575 1.00 88.56 97 GLY A O 1
ATOM 789 N N . VAL A 1 98 ? 2.586 9.412 1.426 1.00 87.56 98 VAL A N 1
ATOM 790 C CA . VAL A 1 98 ? 3.253 9.127 0.143 1.00 87.56 98 VAL A CA 1
ATOM 791 C C . VAL A 1 98 ? 4.166 7.911 0.271 1.00 87.56 98 VAL A C 1
ATOM 793 O O . VAL A 1 98 ? 4.941 7.803 1.221 1.00 87.56 98 VAL A O 1
ATOM 796 N N . VAL A 1 99 ? 4.141 7.025 -0.725 1.00 88.50 99 VAL A N 1
ATOM 797 C CA . VAL A 1 99 ? 5.045 5.871 -0.819 1.00 88.50 99 VAL A CA 1
ATOM 798 C C . VAL A 1 99 ? 6.167 6.228 -1.786 1.00 88.50 99 VAL A C 1
ATOM 800 O O . VAL A 1 99 ? 5.917 6.581 -2.934 1.00 88.50 99 VAL A O 1
ATOM 803 N N . ARG A 1 100 ? 7.425 6.159 -1.340 1.00 81.75 100 ARG A N 1
ATOM 804 C CA . ARG A 1 100 ? 8.586 6.494 -2.185 1.00 81.75 100 ARG A CA 1
ATOM 805 C C . ARG A 1 100 ? 9.597 5.359 -2.190 1.00 81.75 100 ARG A C 1
ATOM 807 O O . ARG A 1 100 ? 9.773 4.688 -1.176 1.00 81.75 100 ARG A O 1
ATOM 814 N N . LEU A 1 101 ? 10.327 5.209 -3.300 1.00 71.69 101 LEU A N 1
ATOM 815 C CA . LEU A 1 101 ? 11.514 4.353 -3.358 1.00 71.69 101 LEU A CA 1
ATOM 816 C C . LEU A 1 101 ? 12.555 4.881 -2.370 1.00 71.69 101 LEU A C 1
ATOM 818 O O . LEU A 1 101 ? 13.266 5.844 -2.636 1.00 71.69 101 LEU A O 1
ATOM 822 N N . GLY A 1 102 ? 12.606 4.251 -1.201 1.00 62.69 102 GLY A N 1
ATOM 823 C CA . GLY A 1 102 ? 13.494 4.615 -0.106 1.00 62.69 102 GLY A CA 1
ATOM 824 C C . GLY A 1 102 ? 14.917 4.111 -0.301 1.00 62.69 102 GLY A C 1
ATOM 825 O O . GLY A 1 102 ? 15.464 3.527 0.632 1.00 62.69 102 GLY A O 1
ATOM 826 N N . TYR A 1 103 ? 15.531 4.317 -1.473 1.00 55.56 103 TYR A N 1
ATOM 827 C CA . TYR A 1 103 ? 16.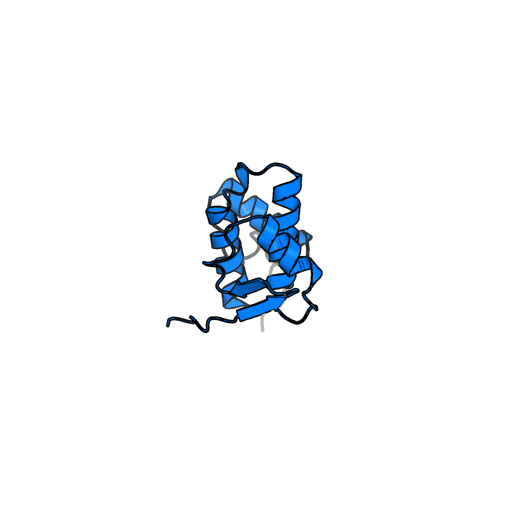990 4.261 -1.513 1.00 55.56 103 TYR A CA 1
ATOM 828 C C . TYR A 1 103 ? 17.509 5.525 -0.830 1.00 55.56 103 TYR A C 1
ATOM 830 O O . TYR A 1 103 ? 17.697 6.567 -1.449 1.00 55.56 103 TYR A O 1
ATOM 838 N N . GLN A 1 104 ? 17.652 5.450 0.488 1.00 53.97 104 GLN A N 1
ATOM 839 C CA . GLN A 1 104 ? 18.436 6.416 1.232 1.00 53.97 104 GLN A CA 1
ATOM 840 C C . GLN A 1 104 ? 19.823 5.817 1.386 1.00 53.97 104 GLN A C 1
ATOM 842 O O . GLN A 1 104 ? 19.963 4.724 1.938 1.00 53.97 104 GLN A O 1
ATOM 847 N N . THR A 1 105 ? 20.842 6.524 0.892 1.00 56.50 105 THR A N 1
ATOM 848 C CA . THR A 1 105 ? 22.232 6.196 1.203 1.00 56.50 105 THR A CA 1
ATOM 849 C C . THR A 1 105 ? 22.340 6.038 2.721 1.00 56.50 105 THR A C 1
ATOM 851 O O . THR A 1 105 ? 21.895 6.940 3.444 1.00 56.50 105 THR A O 1
ATOM 854 N N . PRO A 1 106 ? 22.859 4.907 3.231 1.00 59.03 106 PRO A N 1
ATOM 855 C CA . PRO A 1 106 ? 23.022 4.721 4.662 1.00 59.03 106 PRO A CA 1
ATOM 856 C C . PRO A 1 106 ? 23.765 5.926 5.237 1.00 59.03 106 PRO A C 1
ATOM 858 O O . PRO A 1 106 ? 24.854 6.258 4.773 1.00 59.03 106 PRO A O 1
ATOM 861 N N . ARG A 1 107 ? 23.193 6.587 6.254 1.00 63.56 107 ARG A N 1
ATOM 862 C CA . ARG A 1 107 ? 23.830 7.752 6.905 1.00 63.56 107 ARG A CA 1
ATOM 863 C C . ARG A 1 107 ? 25.219 7.424 7.471 1.00 63.56 107 ARG A C 1
ATOM 865 O O . ARG A 1 107 ? 26.006 8.325 7.719 1.00 63.56 107 ARG A O 1
ATOM 872 N N . ARG A 1 108 ? 25.503 6.134 7.671 1.00 67.88 108 ARG A N 1
ATOM 873 C CA . ARG A 1 108 ? 26.812 5.568 8.002 1.00 67.88 108 ARG A CA 1
ATOM 874 C C . ARG A 1 108 ? 27.097 4.405 7.054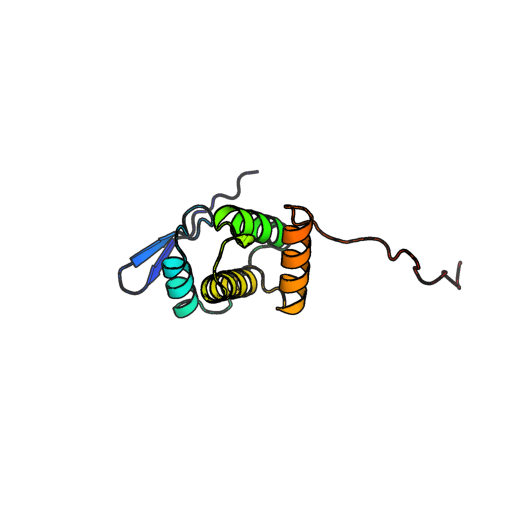 1.00 67.88 108 ARG A C 1
ATOM 876 O O . ARG A 1 108 ? 26.945 3.245 7.424 1.00 67.88 108 ARG A O 1
ATOM 883 N N . GLY A 1 109 ? 27.400 4.718 5.797 1.00 64.56 109 GLY A N 1
ATOM 884 C CA . GLY A 1 109 ? 27.984 3.734 4.888 1.00 64.56 109 GLY A CA 1
ATOM 885 C C . GLY A 1 109 ? 29.352 3.305 5.415 1.00 64.56 109 GLY A C 1
ATOM 886 O O . GLY A 1 109 ? 30.051 4.114 6.024 1.00 64.56 109 GLY A O 1
ATOM 887 N N . PHE A 1 110 ? 29.725 2.041 5.215 1.00 73.75 110 PHE A N 1
ATOM 888 C CA . PHE A 1 110 ? 31.078 1.584 5.526 1.00 73.75 110 PHE A CA 1
ATOM 889 C C . PHE A 1 110 ? 32.092 2.498 4.829 1.00 73.75 110 PHE A C 1
ATOM 891 O O . PHE A 1 110 ? 31.992 2.743 3.624 1.00 73.75 110 PHE A O 1
ATOM 898 N N . GLN A 1 111 ? 33.040 3.029 5.601 1.00 70.19 111 GLN A N 1
ATOM 899 C CA . GLN A 1 111 ? 34.143 3.815 5.065 1.00 70.19 111 GLN A CA 1
ATOM 900 C C . GLN A 1 111 ? 34.931 2.900 4.121 1.00 70.19 111 GLN A C 1
ATOM 902 O O . GLN A 1 111 ? 35.294 1.788 4.500 1.00 70.19 111 GLN A O 1
ATOM 907 N N . ARG A 1 112 ? 35.113 3.303 2.859 1.00 67.56 112 ARG A N 1
ATOM 908 C CA . ARG A 1 112 ? 35.837 2.481 1.879 1.00 67.56 112 ARG A CA 1
ATOM 909 C C . ARG A 1 112 ? 37.300 2.419 2.323 1.00 67.56 112 ARG A C 1
ATOM 911 O O . ARG A 1 112 ? 37.987 3.430 2.264 1.00 67.56 112 ARG A O 1
ATOM 918 N N . VAL A 1 113 ? 37.739 1.256 2.806 1.00 76.44 113 VAL A N 1
ATOM 919 C CA . VAL A 1 113 ? 39.110 1.027 3.308 1.00 76.44 113 VAL A CA 1
ATOM 920 C C . VAL A 1 113 ? 40.111 0.816 2.162 1.00 76.44 113 VAL A C 1
ATOM 922 O O . VAL A 1 113 ? 41.309 0.955 2.365 1.00 76.44 113 VAL A O 1
ATOM 925 N N . PHE A 1 114 ? 39.633 0.568 0.939 1.00 68.50 114 PHE A N 1
ATOM 926 C CA . PHE A 1 114 ? 40.485 0.360 -0.232 1.00 68.50 114 PHE A CA 1
ATOM 927 C C . PHE A 1 114 ? 40.097 1.316 -1.373 1.00 68.50 114 PHE A C 1
ATOM 929 O O . PHE A 1 114 ? 38.980 1.255 -1.898 1.00 68.50 114 PHE A O 1
ATOM 936 N N . GLY A 1 115 ? 41.022 2.226 -1.698 1.00 73.75 115 GLY A N 1
ATOM 937 C CA . GLY A 1 115 ? 41.133 2.956 -2.971 1.00 73.75 115 GLY A CA 1
ATOM 938 C C . GLY A 1 115 ? 42.283 2.364 -3.810 1.00 73.75 115 GLY A C 1
ATOM 939 O O . GLY A 1 115 ? 42.972 1.501 -3.273 1.00 73.75 115 GLY A O 1
ATOM 940 N N . PRO A 1 116 ? 42.429 2.755 -5.094 1.00 63.03 116 PRO A N 1
ATOM 941 C CA . PRO A 1 116 ? 43.153 2.000 -6.129 1.00 63.03 116 PRO A CA 1
ATOM 942 C C . PRO A 1 116 ? 44.612 1.680 -5.800 1.00 63.03 116 PRO A C 1
ATOM 944 O O . PRO A 1 116 ? 45.273 2.526 -5.158 1.00 63.03 116 PRO A O 1
#

Foldseek 3Di:
DDPPPFDWDADPNDIDTPPLVGCQDLVSLVSCLVPDDLPQEDDPVCLFVSLLCLCVRVVLVPDDPVSVVSSLSSSCSHHVDDSVVSVVQVVVCVVPVGGDDPPDDPPDDPDPPDDD

Sequence (116 aa):
MSLNGSKSFIMDGMVINMDDARLKTLTQIEEFLKGTDELFRVSREERYPLVQRTLTRFGYDKLARKGKGVILRYLEAMTGLSRQQMTRLVQQFQKTGVVRLGYQTPRRGFQRVFGP